Protein AF-A0A9D5NFF7-F1 (afdb_monomer)

Sequence (165 aa):
GVRQESTAEHSWRLALMAMLLKDEEELKDVDMDKVIEMCLIHDLGEAFTGDIPAFEKKDADTKTEVTLYEEWVESFPAAQKEHWMNLLKEMEALETKEAQVYKALDKLEALITHNESPISTWLPLEYDLQMTYGKDNMKCHPYFEKLRQAVDAWTIRKIETEKPE

Radius of gyration: 16.84 Å; Cα contacts (8 Å, |Δi|>4): 132; chains: 1; bounding box: 41×38×42 Å

Solvent-accessible surface area (backbone atoms only — not comparable to full-atom values): 9434 Å² total; per-residue (Å²): 134,87,77,80,84,48,74,67,54,53,25,49,52,40,24,51,51,38,57,71,46,51,81,37,78,94,44,68,92,40,60,40,72,59,22,27,52,48,29,65,49,70,66,60,30,34,79,79,72,49,89,62,58,81,93,73,56,45,76,69,54,55,52,49,28,52,51,55,38,52,58,55,44,68,71,44,61,72,70,61,25,53,52,51,57,53,50,52,52,42,51,72,64,46,77,47,66,38,30,30,48,36,51,27,42,54,42,48,47,54,50,51,55,55,65,72,45,64,68,88,75,62,53,85,66,46,70,54,42,70,75,53,61,52,57,75,41,23,71,73,40,74,67,44,44,53,53,49,51,56,53,49,54,48,50,54,51,48,49,74,74,62,58,79,133

Nearest PDB structures (foldseek):
  3kh1-assembly1_A  TM=8.303E-01  e=1.863E-05  Paramagnetospirillum magnetotacticum MS-1

Mean predicted aligned error: 3.44 Å

Foldseek 3Di:
DDDDDDLQNLLVVLLVVLVVCCPPPQCVVPPSVLLSVCSNCVCVLCVPQPDDDPVRDDPVSVVNSVVVSLVVLVPDPDVSSVVVVVSVVCLVVCPDLSNLVSLLSSQLSVLVVVLVDQCVPDDPVVLVCSVPPCQVSQVSGVVSVVSSVVSVVSSVVNCVPRPDD

Secondary structure (DSSP, 8-state):
-PPPPPHHHHHHHHHHHHHHTTT-GGGTTS-HHHHHHHHHHTTTTHHHH----TTT--HHHHHHHHHHHHHHHHTS-HHHHHHHHHHHHHHHHT-SHHHHHHHHHHHHHHHHHHHHS-GGG--TTHHHHHHHTTTTGGGG-HHHHHHHHHHHHHHHHHHHHH---

pLDDT: mean 94.59, std 6.19, range [48.75, 98.62]

Structure (mmCIF, N/CA/C/O backbone):
data_AF-A0A9D5NFF7-F1
#
_entry.id   AF-A0A9D5NFF7-F1
#
loop_
_atom_site.group_PDB
_atom_site.id
_atom_site.type_symbol
_atom_site.label_atom_id
_atom_site.label_alt_id
_atom_site.label_comp_id
_atom_site.label_asym_id
_atom_site.label_entity_id
_atom_site.label_seq_id
_atom_site.pdbx_PDB_ins_code
_atom_site.Cartn_x
_atom_site.Cartn_y
_atom_site.Cartn_z
_atom_site.occupancy
_atom_site.B_iso_or_equiv
_atom_site.auth_seq_id
_atom_site.auth_comp_id
_atom_site.auth_asym_id
_atom_site.auth_atom_id
_atom_site.pdbx_PDB_model_num
ATOM 1 N N . GLY A 1 1 ? 1.877 11.068 -24.068 1.00 48.75 1 GLY A N 1
ATOM 2 C CA . GLY A 1 1 ? 2.248 11.602 -22.750 1.00 48.75 1 GLY A CA 1
ATOM 3 C C . GLY A 1 1 ? 1.757 10.612 -21.735 1.00 48.75 1 GLY A C 1
ATOM 4 O O . GLY A 1 1 ? 0.596 10.240 -21.823 1.00 48.75 1 GLY A O 1
ATOM 5 N N . VAL A 1 2 ? 2.636 10.114 -20.875 1.00 60.28 2 VAL A N 1
ATOM 6 C CA . VAL A 1 2 ? 2.222 9.224 -19.789 1.00 60.28 2 VAL A CA 1
ATOM 7 C C . VAL A 1 2 ? 1.776 10.137 -18.656 1.00 60.28 2 VAL A C 1
ATOM 9 O O . VAL A 1 2 ? 2.541 10.995 -18.223 1.00 60.28 2 VAL A O 1
ATOM 12 N N . ARG A 1 3 ? 0.500 10.053 -18.287 1.00 79.31 3 ARG A N 1
ATOM 13 C CA . ARG A 1 3 ? -0.039 10.759 -17.125 1.00 79.31 3 ARG A CA 1
ATOM 14 C C . ARG A 1 3 ? 0.418 9.989 -15.890 1.00 79.31 3 ARG A C 1
ATOM 16 O O . ARG A 1 3 ? 0.277 8.771 -15.882 1.00 79.31 3 ARG A O 1
ATOM 23 N N . GLN A 1 4 ? 0.961 10.681 -14.895 1.00 79.69 4 GLN A N 1
ATOM 24 C CA . GLN A 1 4 ? 1.252 10.071 -13.601 1.00 79.69 4 GLN A CA 1
ATOM 25 C C . GLN A 1 4 ? -0.063 9.649 -12.929 1.00 79.69 4 GLN A C 1
ATOM 27 O O . GLN A 1 4 ? -1.085 10.330 -13.082 1.00 79.69 4 GLN A O 1
ATOM 32 N N . GLU A 1 5 ? -0.033 8.509 -12.247 1.00 85.81 5 GLU A N 1
ATOM 33 C CA . GLU A 1 5 ? -1.123 8.063 -11.383 1.00 85.81 5 GLU A CA 1
ATOM 34 C C . GLU A 1 5 ? -1.388 9.107 -10.285 1.00 85.81 5 GLU A C 1
ATOM 36 O O . GLU A 1 5 ? -0.485 9.832 -9.873 1.00 85.81 5 GLU A O 1
ATOM 41 N N . SER A 1 6 ? -2.638 9.222 -9.842 1.00 91.62 6 SER A N 1
ATOM 42 C CA . SER A 1 6 ? -2.980 10.015 -8.652 1.00 91.62 6 SER A CA 1
ATOM 43 C C . SER A 1 6 ? -3.137 9.128 -7.416 1.00 91.62 6 SER A C 1
ATOM 45 O O . SER A 1 6 ? -3.580 7.992 -7.552 1.00 91.62 6 SER A O 1
ATOM 47 N N . THR A 1 7 ? -2.933 9.668 -6.211 1.00 91.69 7 THR A N 1
ATOM 48 C CA . THR A 1 7 ? -3.168 8.962 -4.932 1.00 91.69 7 THR A CA 1
ATOM 49 C C . THR A 1 7 ? -4.536 8.263 -4.864 1.00 91.69 7 THR A C 1
ATOM 51 O O . THR A 1 7 ? -4.677 7.170 -4.317 1.00 91.69 7 THR A O 1
ATOM 54 N N . ALA A 1 8 ? -5.569 8.857 -5.476 1.00 93.81 8 ALA A N 1
ATOM 55 C CA . ALA A 1 8 ? -6.903 8.261 -5.544 1.00 93.81 8 ALA A CA 1
ATOM 56 C C . ALA A 1 8 ? -6.986 7.045 -6.489 1.00 93.81 8 ALA A C 1
ATOM 58 O O . ALA A 1 8 ? -7.722 6.104 -6.201 1.00 93.81 8 ALA A O 1
ATOM 59 N N . GLU A 1 9 ? -6.256 7.055 -7.609 1.00 94.75 9 GLU A N 1
ATOM 60 C CA . GLU A 1 9 ? -6.159 5.906 -8.522 1.00 94.75 9 GLU A CA 1
ATOM 61 C C . GLU A 1 9 ? -5.377 4.760 -7.877 1.00 94.75 9 GLU A C 1
ATOM 63 O O . GLU A 1 9 ? -5.874 3.632 -7.900 1.00 94.75 9 GLU A O 1
ATOM 68 N N . HIS A 1 10 ? -4.263 5.080 -7.206 1.00 95.94 10 HIS A N 1
ATOM 69 C CA . HIS A 1 10 ? -3.483 4.136 -6.403 1.00 95.94 10 HIS A CA 1
ATOM 70 C C . HIS A 1 10 ? -4.374 3.453 -5.354 1.00 95.94 10 HIS A C 1
ATOM 72 O O . HIS A 1 10 ? -4.565 2.235 -5.369 1.00 95.94 10 HIS A O 1
ATOM 78 N N . SER A 1 11 ? -5.032 4.252 -4.503 1.00 97.06 11 SER A N 1
ATOM 79 C CA . SER A 1 11 ? -5.917 3.758 -3.438 1.00 97.06 11 SER A CA 1
ATOM 80 C C . SER A 1 11 ? -7.094 2.936 -3.982 1.00 97.06 11 SER A C 1
ATOM 82 O O . SER A 1 11 ? -7.471 1.915 -3.403 1.00 97.06 11 SER A O 1
ATOM 84 N N . TRP A 1 12 ? -7.677 3.340 -5.118 1.00 97.62 12 TRP A N 1
ATOM 85 C CA . TRP A 1 12 ? -8.752 2.585 -5.766 1.00 97.62 12 TRP A CA 1
ATOM 86 C C . TRP A 1 12 ? -8.268 1.230 -6.288 1.00 97.62 12 TRP A C 1
ATOM 88 O O . TRP A 1 12 ? -8.925 0.213 -6.047 1.00 97.62 12 TRP A O 1
ATOM 98 N N . ARG A 1 13 ? -7.132 1.195 -6.996 1.00 97.69 13 ARG A N 1
ATOM 99 C CA . ARG A 1 13 ? -6.585 -0.049 -7.547 1.00 97.69 13 ARG A CA 1
ATOM 100 C C . ARG A 1 13 ? -6.177 -0.995 -6.428 1.00 97.69 13 ARG A C 1
ATOM 102 O O . ARG A 1 13 ? -6.471 -2.187 -6.500 1.00 97.69 13 ARG A O 1
ATOM 109 N N . LEU A 1 14 ? -5.599 -0.450 -5.367 1.00 96.75 14 LEU A N 1
ATOM 110 C CA . LEU A 1 14 ? -5.255 -1.174 -4.159 1.00 96.75 14 LEU A CA 1
ATOM 111 C C . LEU A 1 14 ? -6.486 -1.832 -3.507 1.00 96.75 14 LEU A C 1
ATOM 113 O O . LEU A 1 14 ? -6.484 -3.035 -3.237 1.00 96.75 14 LEU A O 1
ATOM 117 N N . ALA A 1 15 ? -7.571 -1.075 -3.324 1.00 98.38 15 ALA A N 1
ATOM 118 C CA . ALA A 1 15 ? -8.835 -1.595 -2.800 1.00 98.38 15 ALA A CA 1
ATOM 119 C C . ALA A 1 15 ? -9.458 -2.660 -3.723 1.00 98.38 15 ALA A C 1
ATOM 121 O O . ALA A 1 15 ? -9.999 -3.660 -3.247 1.00 98.38 15 ALA A O 1
ATOM 122 N N . LEU A 1 16 ? -9.349 -2.492 -5.046 1.00 98.44 16 LEU A N 1
ATOM 123 C CA . LEU A 1 16 ? -9.789 -3.493 -6.020 1.00 98.44 16 LEU A CA 1
ATOM 124 C C . LEU A 1 16 ? -8.974 -4.789 -5.905 1.00 98.44 16 LEU A C 1
ATOM 126 O O . LEU A 1 16 ? -9.559 -5.871 -5.938 1.00 98.44 16 LEU A O 1
ATOM 130 N N . MET A 1 17 ? -7.652 -4.699 -5.732 1.00 97.62 17 MET A N 1
ATOM 131 C CA . MET A 1 17 ? -6.801 -5.865 -5.479 1.00 97.62 17 MET A CA 1
ATOM 132 C C . MET A 1 17 ? -7.235 -6.586 -4.199 1.00 97.62 17 MET A C 1
ATOM 134 O O . MET A 1 17 ? -7.467 -7.789 -4.244 1.00 97.62 17 MET A O 1
ATOM 138 N N . ALA A 1 18 ? -7.427 -5.865 -3.090 1.00 98.00 18 ALA A N 1
ATOM 139 C CA . ALA A 1 18 ? -7.914 -6.450 -1.838 1.00 98.00 18 ALA A CA 1
ATOM 140 C C . ALA A 1 18 ? -9.277 -7.148 -2.012 1.00 98.00 18 ALA A C 1
ATOM 142 O O . ALA A 1 18 ? -9.462 -8.272 -1.551 1.00 98.00 18 ALA A O 1
ATOM 143 N N . MET A 1 19 ? -10.207 -6.529 -2.747 1.00 97.88 19 MET A N 1
ATOM 144 C CA . MET A 1 19 ? -11.518 -7.114 -3.040 1.00 97.88 19 MET A CA 1
ATOM 145 C C . MET A 1 19 ? -11.427 -8.400 -3.871 1.00 97.88 19 MET A C 1
ATOM 147 O O . MET A 1 19 ? -12.176 -9.338 -3.612 1.00 97.88 19 MET A O 1
ATOM 151 N N . LEU A 1 20 ? -10.512 -8.475 -4.842 1.00 96.56 20 LEU A N 1
ATOM 152 C CA . LEU A 1 20 ? -10.292 -9.691 -5.635 1.00 96.56 20 LEU A CA 1
ATOM 153 C C . LEU A 1 20 ? -9.723 -10.844 -4.800 1.00 96.56 20 LEU A C 1
ATOM 155 O O . LEU A 1 20 ? -9.990 -12.000 -5.108 1.00 96.56 20 LEU A O 1
ATOM 159 N N . LEU A 1 21 ? -8.974 -10.530 -3.742 1.00 95.56 21 LEU A N 1
ATOM 160 C CA . LEU A 1 21 ? -8.380 -11.516 -2.839 1.00 95.56 21 LEU A CA 1
ATOM 161 C C . LEU A 1 21 ? -9.325 -11.989 -1.726 1.00 95.56 21 LEU A C 1
ATOM 163 O O . LEU A 1 21 ? -8.955 -12.868 -0.953 1.00 95.56 21 LEU A O 1
ATOM 167 N N . LYS A 1 22 ? -10.534 -11.421 -1.628 1.00 94.06 22 LYS A N 1
ATOM 168 C CA . LYS A 1 22 ? -11.475 -11.681 -0.529 1.00 94.06 22 LYS A CA 1
ATOM 169 C C . LYS A 1 22 ? -11.826 -13.161 -0.348 1.00 94.06 22 LYS A C 1
ATOM 171 O O . LYS A 1 22 ? -11.983 -13.609 0.783 1.00 94.06 22 LYS A O 1
ATOM 176 N N . ASP A 1 23 ? -11.931 -13.897 -1.451 1.00 91.81 23 ASP A N 1
ATOM 177 C CA . ASP A 1 23 ? -12.321 -15.311 -1.461 1.00 91.81 23 ASP A CA 1
ATOM 178 C C . ASP A 1 23 ? -11.118 -16.266 -1.604 1.00 91.81 23 ASP A C 1
ATOM 180 O O . ASP A 1 23 ? -11.296 -17.469 -1.813 1.00 91.81 23 ASP A O 1
ATOM 184 N N . GLU A 1 24 ? -9.885 -15.757 -1.501 1.00 94.44 24 GLU A N 1
ATOM 185 C CA . GLU A 1 24 ? -8.687 -16.596 -1.540 1.00 94.44 24 GLU A CA 1
ATOM 186 C C . GLU A 1 24 ? -8.575 -17.429 -0.259 1.00 94.44 24 GLU A C 1
ATOM 188 O O . GLU A 1 24 ? -8.462 -16.909 0.850 1.00 94.44 24 GLU A O 1
ATOM 193 N N . GLU A 1 25 ? -8.545 -18.755 -0.409 1.00 94.00 25 GLU A N 1
ATOM 194 C CA . GLU A 1 25 ? -8.498 -19.700 0.718 1.00 94.00 25 GLU A CA 1
ATOM 195 C C . GLU A 1 25 ? -7.260 -19.490 1.609 1.00 94.00 25 GLU A C 1
ATOM 197 O O . GLU A 1 25 ? -7.309 -19.718 2.819 1.00 94.00 25 GLU A O 1
ATOM 202 N N . GLU A 1 26 ? -6.154 -19.029 1.014 1.00 93.88 26 GLU A N 1
ATOM 203 C CA . GLU A 1 26 ? -4.910 -18.673 1.705 1.00 93.88 26 GLU A CA 1
ATOM 204 C C . GLU A 1 26 ? -5.071 -17.449 2.636 1.00 93.88 26 GLU A C 1
ATOM 206 O O . GLU A 1 26 ? -4.242 -17.279 3.521 1.00 93.88 26 GLU A O 1
ATOM 211 N N . LEU A 1 27 ? -6.124 -16.634 2.484 1.00 95.25 27 LEU A N 1
ATOM 212 C CA . LEU A 1 27 ? -6.378 -15.407 3.259 1.00 95.25 27 LEU A CA 1
ATOM 213 C C . LEU A 1 27 ? -7.702 -15.441 4.044 1.00 95.25 27 LEU A C 1
ATOM 215 O O . LEU A 1 27 ? -8.150 -14.420 4.558 1.00 95.25 27 LEU A O 1
ATOM 219 N N . LYS A 1 28 ? -8.330 -16.613 4.186 1.00 94.44 28 LYS A N 1
ATOM 220 C CA . LYS A 1 28 ? -9.648 -16.773 4.835 1.00 94.44 28 LYS A CA 1
ATOM 221 C C . LYS A 1 28 ? -9.731 -16.324 6.299 1.00 94.44 28 LYS A C 1
ATOM 223 O O . LYS A 1 28 ? -10.822 -16.255 6.859 1.00 94.44 28 LYS A O 1
ATOM 228 N N . ASP A 1 29 ? -8.589 -16.147 6.955 1.00 94.81 29 ASP A N 1
ATOM 229 C CA . ASP A 1 29 ? -8.469 -15.721 8.348 1.00 94.81 29 ASP A CA 1
ATOM 230 C C . ASP A 1 29 ? -8.050 -14.249 8.489 1.00 94.81 29 ASP A C 1
ATOM 232 O O . ASP A 1 29 ? -7.695 -13.823 9.591 1.00 94.81 29 ASP A O 1
ATOM 236 N N . VAL A 1 30 ? -8.105 -13.499 7.385 1.00 97.69 30 VAL A N 1
ATOM 237 C CA . VAL A 1 30 ? -7.922 -12.050 7.303 1.00 97.69 30 VAL A CA 1
ATOM 238 C C . VAL A 1 30 ? -9.280 -11.403 7.036 1.00 97.69 30 VAL A C 1
ATOM 240 O O . VAL A 1 30 ? -10.001 -11.810 6.123 1.00 97.69 30 VAL A O 1
ATOM 243 N N . ASP A 1 31 ? -9.635 -10.372 7.803 1.00 98.06 31 ASP A N 1
ATOM 244 C CA . ASP A 1 31 ? -10.803 -9.543 7.501 1.00 98.06 31 ASP A CA 1
ATOM 245 C C . ASP A 1 31 ? -10.517 -8.642 6.291 1.00 98.06 31 ASP A C 1
ATOM 247 O O . ASP A 1 31 ? -10.008 -7.524 6.401 1.00 98.06 31 ASP A O 1
ATOM 251 N N . MET A 1 32 ? -10.844 -9.147 5.103 1.00 98.00 32 MET A N 1
ATOM 252 C CA . MET A 1 32 ? -10.587 -8.440 3.851 1.00 98.00 32 MET A CA 1
ATOM 253 C C . MET A 1 32 ? -11.484 -7.213 3.646 1.00 98.00 32 MET A C 1
ATOM 255 O O . MET A 1 32 ? -11.092 -6.316 2.903 1.00 98.00 32 MET A O 1
ATOM 259 N N . ASP A 1 33 ? -12.636 -7.113 4.319 1.00 98.19 33 ASP A N 1
ATOM 260 C CA . ASP A 1 33 ? -13.437 -5.881 4.285 1.00 98.19 33 ASP A CA 1
ATOM 261 C C . ASP A 1 33 ? -12.706 -4.757 5.027 1.00 98.19 33 ASP A C 1
ATOM 263 O O . ASP A 1 33 ? -12.600 -3.638 4.521 1.00 98.19 33 ASP A O 1
ATOM 267 N N . LYS A 1 34 ? -12.082 -5.080 6.163 1.00 98.62 34 LYS A N 1
ATOM 268 C CA . LYS A 1 34 ? -11.208 -4.146 6.876 1.00 98.62 34 LYS A CA 1
ATOM 269 C C . LYS A 1 34 ? -9.948 -3.792 6.085 1.00 98.62 34 LYS A C 1
ATOM 271 O O . LYS A 1 34 ? -9.544 -2.632 6.087 1.00 98.62 34 LYS A O 1
ATOM 276 N N . VAL A 1 35 ? -9.338 -4.748 5.375 1.00 98.56 35 VAL A N 1
ATOM 277 C CA . VAL A 1 35 ? -8.210 -4.457 4.466 1.00 98.56 35 VAL A CA 1
ATOM 278 C C . VAL A 1 35 ? -8.634 -3.451 3.395 1.00 98.56 35 VAL A C 1
ATOM 280 O O . VAL A 1 35 ? -7.916 -2.484 3.166 1.00 98.56 35 VAL A O 1
ATOM 283 N N . ILE A 1 36 ? -9.808 -3.627 2.777 1.00 98.62 36 ILE A N 1
ATOM 284 C CA . ILE A 1 36 ? -10.344 -2.672 1.794 1.00 98.62 36 ILE A CA 1
ATOM 285 C C . ILE A 1 36 ? -10.517 -1.281 2.421 1.00 98.62 36 ILE A C 1
ATOM 287 O O . ILE A 1 36 ? -10.145 -0.290 1.793 1.00 98.62 36 ILE A O 1
ATOM 291 N N . GLU A 1 37 ? -11.031 -1.187 3.654 1.00 98.31 37 GLU A N 1
ATOM 292 C CA . GLU A 1 37 ? -11.104 0.090 4.377 1.00 98.31 37 GLU A CA 1
ATOM 293 C C . GLU A 1 37 ? -9.719 0.726 4.551 1.00 98.31 37 GLU A C 1
ATOM 295 O O . GLU A 1 37 ? -9.552 1.896 4.210 1.00 98.31 37 GLU A O 1
ATOM 300 N N . MET A 1 38 ? -8.718 -0.040 5.004 1.00 98.62 38 MET A N 1
ATOM 301 C CA . MET A 1 38 ? -7.336 0.441 5.141 1.00 98.62 38 MET A CA 1
ATOM 302 C C . MET A 1 38 ? -6.791 0.960 3.804 1.00 98.62 38 MET A C 1
ATOM 304 O O . MET A 1 38 ? -6.250 2.062 3.751 1.00 98.62 38 MET A O 1
ATOM 308 N N . CYS A 1 39 ? -6.987 0.216 2.711 1.00 98.44 39 CYS A N 1
ATOM 309 C CA . CYS A 1 39 ? -6.553 0.608 1.369 1.00 98.44 39 CYS A CA 1
ATOM 310 C C . CYS A 1 39 ? -7.159 1.944 0.917 1.00 98.44 39 CYS A C 1
ATOM 312 O O . CYS A 1 39 ? -6.470 2.757 0.307 1.00 98.44 39 CYS A O 1
ATOM 314 N N . LEU A 1 40 ? -8.432 2.196 1.227 1.00 98.06 40 LEU A N 1
ATOM 315 C CA . LEU A 1 40 ? -9.120 3.423 0.820 1.00 98.06 40 LEU A CA 1
ATOM 316 C C . LEU A 1 40 ? -8.651 4.667 1.580 1.00 98.06 40 LEU A C 1
ATOM 318 O O . LEU A 1 40 ? -8.819 5.775 1.069 1.00 98.06 40 LEU A O 1
ATOM 322 N N . ILE A 1 41 ? -8.115 4.498 2.791 1.00 96.62 41 ILE A N 1
ATOM 323 C CA . ILE A 1 41 ? -7.785 5.625 3.666 1.00 96.62 41 ILE A CA 1
ATOM 324 C C . ILE A 1 41 ? -6.283 5.869 3.840 1.00 96.62 41 ILE A C 1
ATOM 326 O O . ILE A 1 41 ? -5.912 6.944 4.302 1.00 96.62 41 ILE A O 1
ATOM 330 N N . HIS A 1 42 ? -5.426 4.901 3.488 1.00 96.69 42 HIS A N 1
ATOM 331 C CA . HIS A 1 42 ? -4.014 4.912 3.888 1.00 96.69 42 HIS A CA 1
ATOM 332 C C . HIS A 1 42 ? -3.235 6.165 3.475 1.00 96.69 42 HIS A C 1
ATOM 334 O O . HIS A 1 42 ? -2.484 6.682 4.297 1.00 96.69 42 HIS A O 1
ATOM 340 N N . ASP A 1 43 ? -3.485 6.688 2.274 1.00 95.31 43 ASP A N 1
ATOM 341 C CA . ASP A 1 43 ? -2.797 7.870 1.745 1.00 95.31 43 ASP A CA 1
ATOM 342 C C . ASP A 1 43 ? -3.670 9.138 1.768 1.00 95.31 43 ASP A C 1
ATOM 344 O O . ASP A 1 43 ? -3.351 10.146 1.139 1.00 95.31 43 ASP A O 1
ATOM 348 N N . LEU A 1 44 ? -4.779 9.162 2.524 1.00 94.62 44 LEU A N 1
ATOM 349 C CA . LEU A 1 44 ? -5.588 10.387 2.643 1.00 94.62 44 LEU A CA 1
ATOM 350 C C . LEU A 1 44 ? -4.818 11.552 3.283 1.00 94.62 44 LEU A C 1
ATOM 352 O O . LEU A 1 44 ? -5.174 12.709 3.051 1.00 94.62 44 LEU A O 1
ATOM 356 N N . GLY A 1 45 ? -3.749 11.272 4.034 1.00 92.69 45 GLY 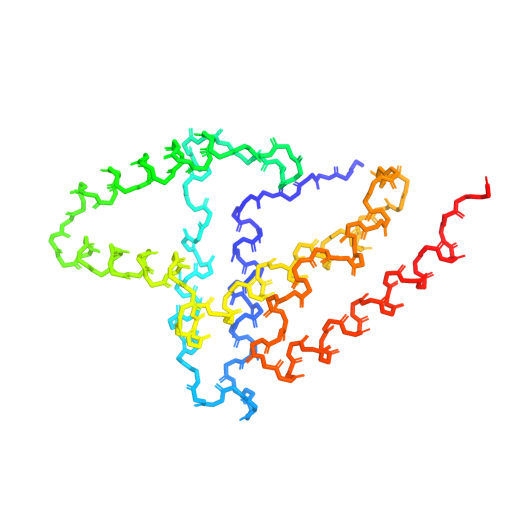A N 1
ATOM 357 C CA . GLY A 1 45 ? -2.831 12.292 4.543 1.00 92.69 45 GLY A CA 1
ATOM 358 C C . GLY A 1 45 ? -2.168 13.120 3.432 1.00 92.69 45 GLY A C 1
ATOM 359 O O . GLY A 1 45 ? -1.959 14.323 3.601 1.00 92.69 45 GLY A O 1
ATOM 360 N N . GLU A 1 46 ? -1.933 12.527 2.258 1.00 93.12 46 GLU A N 1
ATOM 361 C CA . GLU A 1 46 ? -1.317 13.202 1.108 1.00 93.12 46 GLU A CA 1
ATOM 362 C C . GLU A 1 46 ? -2.205 14.308 0.524 1.00 93.12 46 GLU A C 1
ATOM 364 O O . GLU A 1 46 ? -1.721 15.201 -0.173 1.00 93.12 46 GLU A O 1
ATOM 369 N N . ALA A 1 47 ? -3.500 14.332 0.858 1.00 91.75 47 ALA A N 1
ATOM 370 C CA . ALA A 1 47 ? -4.368 15.458 0.524 1.00 91.75 47 ALA A CA 1
ATOM 371 C C . ALA A 1 47 ? -3.911 16.776 1.187 1.00 91.75 47 ALA A C 1
ATOM 373 O O . ALA A 1 47 ? -4.264 17.855 0.703 1.00 91.75 47 ALA A O 1
ATOM 374 N N . PHE A 1 48 ? -3.133 16.703 2.276 1.00 92.00 48 PHE A N 1
ATOM 375 C CA . PHE A 1 48 ? -2.620 17.865 3.005 1.00 92.00 48 PHE A CA 1
ATOM 376 C C . PHE A 1 48 ? -1.185 18.236 2.618 1.00 92.00 48 PHE A C 1
ATOM 378 O O . PHE A 1 48 ? -0.860 19.422 2.539 1.00 92.00 48 PHE A O 1
ATOM 385 N N . THR A 1 49 ? -0.326 17.241 2.396 1.00 90.38 49 THR A N 1
ATOM 386 C CA . THR A 1 49 ? 1.119 17.414 2.160 1.00 90.38 49 THR A CA 1
ATOM 387 C C . THR A 1 49 ? 1.520 17.302 0.688 1.00 90.38 49 THR A C 1
ATOM 389 O O . THR A 1 49 ? 2.579 17.807 0.312 1.00 90.38 49 THR A O 1
ATOM 392 N N . GLY A 1 50 ? 0.658 16.717 -0.149 1.00 88.00 50 GLY A N 1
ATOM 393 C CA . GLY A 1 50 ? 0.999 16.229 -1.483 1.00 88.00 50 GLY A CA 1
ATOM 394 C C . GLY A 1 50 ? 1.683 14.858 -1.438 1.00 88.00 50 GLY A C 1
ATOM 395 O O . GLY A 1 50 ? 2.247 14.474 -0.416 1.00 88.00 50 GLY A O 1
ATOM 396 N N . ASP A 1 51 ? 1.651 14.143 -2.562 1.00 88.06 51 ASP A N 1
ATOM 397 C CA . ASP A 1 51 ? 2.387 12.887 -2.754 1.00 88.06 51 ASP A CA 1
ATOM 398 C C . ASP A 1 51 ? 3.895 13.180 -2.850 1.00 88.06 51 ASP A C 1
ATOM 400 O O . ASP A 1 51 ? 4.359 13.887 -3.756 1.00 88.06 51 ASP A O 1
ATOM 404 N N . ILE A 1 52 ? 4.652 12.678 -1.870 1.00 86.56 52 ILE A N 1
ATOM 405 C CA . ILE A 1 52 ? 6.110 12.797 -1.804 1.00 86.56 52 ILE A CA 1
ATOM 406 C C . ILE A 1 52 ? 6.704 11.419 -2.115 1.00 86.56 52 ILE A C 1
ATOM 408 O O . ILE A 1 52 ? 6.489 10.490 -1.329 1.00 86.56 52 ILE A O 1
ATOM 412 N N . PRO A 1 53 ? 7.531 11.280 -3.173 1.00 84.94 53 PRO A N 1
ATOM 413 C CA . PRO A 1 53 ? 8.105 9.995 -3.552 1.00 84.94 53 PRO A CA 1
ATOM 414 C C . PRO A 1 53 ? 8.808 9.300 -2.384 1.00 84.94 53 PRO A C 1
ATOM 416 O O . PRO A 1 53 ? 9.574 9.920 -1.642 1.00 84.94 53 PRO A O 1
ATOM 419 N N . ALA A 1 54 ? 8.614 7.986 -2.254 1.00 82.44 54 ALA A N 1
ATOM 420 C CA . ALA A 1 54 ? 9.101 7.216 -1.106 1.00 82.44 54 ALA A CA 1
ATOM 421 C C . ALA A 1 54 ? 10.618 7.340 -0.850 1.00 82.44 54 ALA A C 1
ATOM 423 O O . ALA A 1 54 ? 11.055 7.255 0.294 1.00 82.44 54 ALA A O 1
ATOM 424 N N . PHE A 1 55 ? 11.429 7.552 -1.895 1.00 83.50 55 PHE A N 1
ATOM 425 C CA . PHE A 1 55 ? 12.881 7.743 -1.775 1.00 83.50 55 PHE A CA 1
ATOM 426 C C . PHE A 1 55 ? 13.300 9.191 -1.447 1.00 83.50 55 PHE A C 1
ATOM 428 O O . PHE A 1 55 ? 14.466 9.426 -1.130 1.00 83.50 55 PHE A O 1
ATOM 435 N N . GLU A 1 56 ? 12.378 10.156 -1.515 1.00 86.44 56 GLU A N 1
ATOM 436 C CA . GLU A 1 56 ? 12.587 11.561 -1.132 1.00 86.44 56 GLU A CA 1
ATOM 437 C C . GLU A 1 56 ? 11.956 11.909 0.227 1.00 86.44 56 GLU A C 1
ATOM 439 O O . GLU A 1 56 ? 12.425 12.841 0.890 1.00 86.44 56 GLU A O 1
ATOM 444 N N . LYS A 1 57 ? 10.923 11.161 0.647 1.00 88.00 57 LYS A N 1
ATOM 445 C CA . LYS A 1 57 ? 10.144 11.382 1.876 1.00 88.00 57 LYS A CA 1
ATOM 446 C C . LYS A 1 57 ? 11.025 11.255 3.124 1.00 88.00 57 LYS A C 1
ATOM 448 O O . LYS A 1 57 ? 11.671 10.231 3.348 1.00 88.00 57 LYS A O 1
ATOM 453 N N . LYS A 1 58 ? 11.059 12.305 3.953 1.00 90.75 58 LYS A N 1
ATOM 454 C CA . LYS A 1 58 ? 11.820 12.343 5.215 1.00 90.75 58 LYS A CA 1
ATOM 455 C C . LYS A 1 58 ? 10.905 12.096 6.407 1.00 90.75 58 LYS A C 1
ATOM 457 O O . LYS A 1 58 ? 9.713 12.379 6.361 1.00 90.75 58 LYS A O 1
ATOM 462 N N . ASP A 1 59 ? 11.494 11.724 7.542 1.00 87.25 59 ASP A N 1
ATOM 463 C CA . ASP A 1 59 ? 10.764 11.543 8.807 1.00 87.25 59 ASP A CA 1
ATOM 464 C C . ASP A 1 59 ? 9.926 12.765 9.212 1.00 87.25 59 ASP A C 1
ATOM 466 O O . ASP A 1 59 ? 8.866 12.626 9.817 1.00 87.25 59 ASP A O 1
ATOM 470 N N . ALA A 1 60 ? 10.410 13.976 8.918 1.00 89.56 60 ALA A N 1
ATOM 471 C CA . ALA A 1 60 ? 9.682 15.209 9.212 1.00 89.56 60 ALA A CA 1
ATOM 472 C C . ALA A 1 60 ? 8.424 15.365 8.342 1.00 89.56 60 ALA A C 1
ATOM 474 O O . ALA A 1 60 ? 7.408 15.858 8.835 1.00 89.56 60 ALA A O 1
ATOM 475 N N . ASP A 1 61 ? 8.483 14.914 7.088 1.00 90.00 61 ASP A N 1
ATOM 476 C CA . ASP A 1 61 ? 7.356 14.953 6.158 1.00 90.00 61 ASP A CA 1
ATOM 477 C C . ASP A 1 61 ? 6.284 13.960 6.620 1.00 90.00 61 ASP A C 1
ATOM 479 O O . ASP A 1 61 ? 5.138 14.350 6.831 1.00 90.00 61 ASP A O 1
ATOM 483 N N . THR A 1 62 ? 6.686 12.721 6.936 1.00 88.81 62 THR A N 1
ATOM 484 C CA . THR A 1 62 ? 5.793 11.690 7.493 1.00 88.81 62 THR A CA 1
ATOM 485 C C . THR A 1 62 ? 5.123 12.149 8.788 1.00 88.81 62 THR A C 1
ATOM 487 O O . THR A 1 62 ? 3.918 11.998 8.948 1.00 88.81 62 THR A O 1
ATOM 490 N N . LYS A 1 63 ? 5.872 12.761 9.715 1.00 90.81 63 LYS A N 1
ATOM 491 C CA . LYS A 1 63 ? 5.293 13.289 10.964 1.00 90.81 63 LYS A CA 1
ATOM 492 C C . LYS A 1 63 ? 4.272 14.391 10.714 1.00 90.81 63 LYS A C 1
ATOM 494 O O . LYS A 1 63 ? 3.260 14.447 11.408 1.00 90.81 63 LYS A O 1
ATOM 499 N N . THR A 1 64 ? 4.551 15.272 9.757 1.00 93.38 64 THR A N 1
ATOM 500 C CA . THR A 1 64 ? 3.644 16.368 9.402 1.00 93.38 64 THR A CA 1
ATOM 501 C C . THR A 1 64 ? 2.352 15.819 8.808 1.00 93.38 64 THR A C 1
ATOM 503 O O . THR A 1 64 ? 1.273 16.211 9.237 1.00 93.38 64 THR A O 1
ATOM 506 N N . GLU A 1 65 ? 2.462 14.869 7.882 1.00 93.50 65 GLU A N 1
ATOM 507 C CA . GLU A 1 65 ? 1.326 14.193 7.255 1.00 93.50 65 GLU A CA 1
ATOM 508 C C . GLU A 1 65 ? 0.442 13.476 8.278 1.00 93.50 65 GLU A C 1
ATOM 510 O O . GLU A 1 65 ? -0.75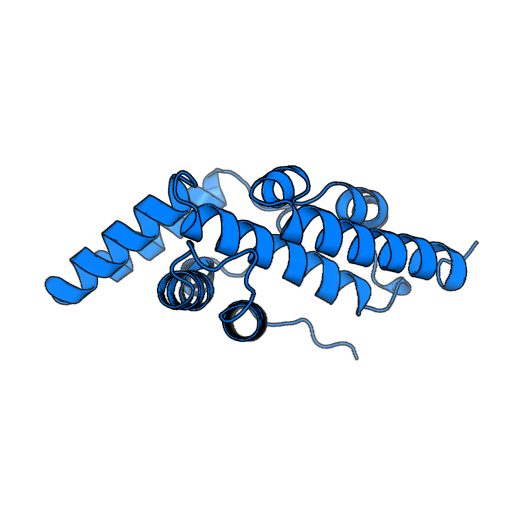9 13.737 8.329 1.00 93.50 65 GLU A O 1
ATOM 515 N N . VAL A 1 66 ? 1.041 12.653 9.149 1.00 92.50 66 VAL A N 1
ATOM 516 C CA . VAL A 1 66 ? 0.319 11.950 10.222 1.00 92.50 66 VAL A CA 1
ATOM 517 C C . VAL A 1 66 ? -0.393 12.945 11.135 1.00 92.50 66 VAL A C 1
ATOM 519 O O . VAL A 1 66 ? -1.579 12.786 11.396 1.00 92.50 66 VAL A O 1
ATOM 522 N N . THR A 1 67 ? 0.290 14.015 11.556 1.00 94.88 67 THR A N 1
ATOM 523 C CA . THR A 1 67 ? -0.306 15.030 12.442 1.00 94.88 67 THR A CA 1
ATOM 524 C C . THR A 1 67 ? -1.526 15.686 11.797 1.00 94.88 67 THR A C 1
ATOM 526 O O . THR A 1 67 ? -2.581 15.762 12.418 1.00 94.88 67 THR A O 1
ATOM 529 N N . LEU A 1 68 ? -1.410 16.137 10.543 1.00 96.44 68 LEU A N 1
ATOM 530 C CA . LEU A 1 68 ? -2.512 16.804 9.840 1.00 96.44 68 LEU A CA 1
ATOM 531 C C . LEU A 1 68 ? -3.682 15.852 9.580 1.00 96.44 68 LEU A C 1
ATOM 533 O O . LEU A 1 68 ? -4.843 16.255 9.685 1.00 96.44 68 LEU A O 1
ATOM 537 N N . TYR A 1 69 ? -3.387 14.588 9.270 1.00 96.88 69 TYR A N 1
ATOM 538 C CA . TYR A 1 69 ? -4.418 13.584 9.068 1.00 96.88 69 TYR A CA 1
ATOM 539 C C . TYR A 1 69 ? -5.160 13.282 10.382 1.00 96.88 69 TYR A C 1
ATOM 541 O O . TYR A 1 69 ? -6.391 13.353 10.427 1.00 96.88 69 TYR A O 1
ATOM 549 N N . GLU A 1 70 ? -4.445 13.041 11.479 1.00 95.75 70 GLU A N 1
ATOM 550 C CA . GLU A 1 70 ? -5.059 12.821 12.792 1.00 95.75 70 GLU A CA 1
ATOM 551 C C . GLU A 1 70 ? -5.867 14.040 13.266 1.00 95.75 70 GLU A C 1
ATOM 553 O O . GLU A 1 70 ? -6.995 13.881 13.734 1.00 95.75 70 GLU A O 1
ATOM 558 N N . GLU A 1 71 ? -5.359 15.264 13.080 1.00 96.69 71 GLU A N 1
ATOM 559 C CA . GLU A 1 71 ? -6.092 16.501 13.390 1.00 96.69 71 GLU A CA 1
ATOM 560 C C . GLU A 1 71 ? -7.402 16.616 12.595 1.00 96.69 71 GLU A C 1
ATOM 562 O O . GLU A 1 71 ? -8.427 17.057 13.128 1.00 96.69 71 GLU A O 1
ATOM 567 N N . TRP A 1 72 ? -7.402 16.195 11.327 1.00 97.56 72 TRP A N 1
ATOM 568 C CA . TRP A 1 7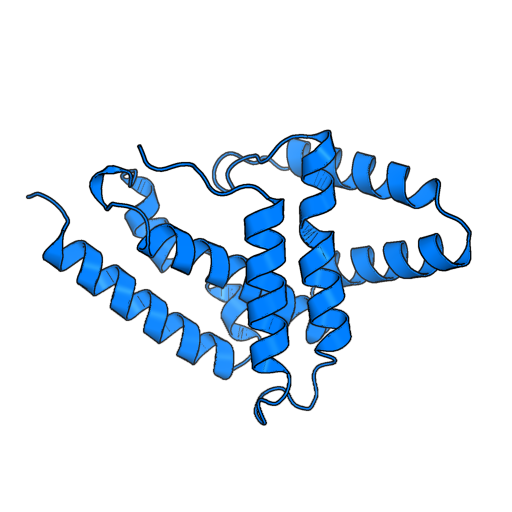2 ? -8.619 16.156 10.524 1.00 97.56 72 TRP A CA 1
ATOM 569 C C . TRP A 1 72 ? -9.612 15.112 11.046 1.00 97.56 72 TRP A C 1
ATOM 571 O O . TRP A 1 72 ? -10.797 15.424 11.201 1.00 97.56 72 TRP A O 1
ATOM 581 N N . VAL A 1 73 ? -9.145 13.909 11.390 1.00 97.62 73 VAL A N 1
ATOM 582 C CA . VAL A 1 73 ? -9.986 12.844 11.965 1.00 97.62 73 VAL A CA 1
ATOM 583 C C . VAL A 1 73 ? -10.550 13.243 13.334 1.00 97.62 73 VAL A C 1
ATOM 585 O O . VAL A 1 73 ? -11.697 12.916 13.647 1.00 97.62 73 VAL A O 1
ATOM 588 N N . GLU A 1 74 ? -9.820 14.030 14.129 1.00 97.25 74 GLU A N 1
ATOM 589 C CA . GLU A 1 74 ? -10.307 14.568 15.407 1.00 97.25 74 GLU A CA 1
ATOM 590 C C . GLU A 1 74 ? -11.568 15.440 15.266 1.00 97.25 74 GLU A C 1
ATOM 592 O O . GLU A 1 74 ? -12.356 15.552 16.212 1.00 97.25 74 GLU A O 1
ATOM 597 N N . SER A 1 75 ? -11.808 16.008 14.079 1.00 97.50 75 SER A N 1
ATOM 598 C CA . SER A 1 75 ? -13.008 16.801 13.782 1.00 97.50 75 SER A CA 1
ATOM 599 C C . SER A 1 75 ? -14.268 15.965 13.498 1.00 97.50 75 SER A C 1
ATOM 601 O O . SER A 1 75 ? -15.366 16.523 13.394 1.00 97.50 75 SER A O 1
ATOM 603 N N . PHE A 1 76 ? -14.145 14.638 13.370 1.00 98.06 76 PHE A N 1
ATOM 604 C CA . PHE A 1 76 ? -15.260 13.761 13.002 1.00 98.06 76 PHE A CA 1
ATOM 605 C C . PHE A 1 76 ? -16.247 13.553 14.165 1.00 98.06 76 PHE A C 1
ATOM 607 O O . PHE A 1 76 ? -15.895 13.709 15.339 1.00 98.06 76 PHE A O 1
ATOM 614 N N . PRO A 1 77 ? -17.502 13.144 13.881 1.00 98.44 77 PRO A N 1
ATOM 615 C CA . PRO A 1 77 ? -18.415 12.710 14.930 1.00 98.44 77 PRO A CA 1
ATOM 616 C C . PRO A 1 77 ? -17.843 11.510 15.702 1.00 98.44 77 PRO A C 1
ATOM 618 O O . PRO A 1 77 ? -17.094 10.703 15.155 1.00 98.44 77 PRO A O 1
ATOM 621 N N . ALA A 1 78 ? -18.216 11.387 16.980 1.00 97.88 78 ALA A N 1
ATOM 622 C CA . ALA A 1 78 ? -17.516 10.535 17.946 1.00 97.88 78 ALA A CA 1
ATOM 623 C C . ALA A 1 78 ? -17.296 9.081 17.487 1.00 97.88 78 ALA A C 1
ATOM 625 O O . ALA A 1 78 ? -16.187 8.576 17.617 1.00 97.88 78 ALA A O 1
ATOM 626 N N . ALA A 1 79 ? -18.319 8.435 16.918 1.00 97.62 79 ALA A N 1
ATOM 627 C CA . ALA A 1 79 ? -18.220 7.043 16.478 1.00 97.62 79 ALA A CA 1
ATOM 628 C C . ALA A 1 79 ? -17.272 6.871 15.277 1.00 97.62 79 ALA A C 1
ATOM 630 O O . ALA A 1 79 ? -16.460 5.952 15.256 1.00 97.62 79 ALA A O 1
ATOM 631 N N . GLN A 1 80 ? -17.347 7.768 14.288 1.00 97.38 80 GLN A N 1
ATOM 632 C CA . GLN A 1 80 ? -16.464 7.748 13.119 1.00 97.38 80 GLN A CA 1
ATOM 633 C C . GLN A 1 80 ? -15.023 8.056 13.514 1.00 97.38 80 GLN A C 1
ATOM 635 O O . GLN A 1 80 ? -14.113 7.379 13.045 1.00 97.38 80 GLN A O 1
ATOM 640 N N . LYS A 1 81 ? -14.829 9.036 14.403 1.00 98.12 81 LYS A N 1
ATOM 641 C CA . LYS A 1 81 ? -13.515 9.358 14.952 1.00 98.12 81 LYS A CA 1
ATOM 642 C C . LYS A 1 81 ? -12.888 8.148 15.637 1.00 98.12 81 LYS A C 1
ATOM 644 O O . LYS A 1 81 ? -11.745 7.819 15.354 1.00 98.12 81 LYS A O 1
ATOM 649 N N . GLU A 1 82 ? -13.623 7.501 16.540 1.00 98.12 82 GLU A N 1
ATOM 650 C CA . GLU A 1 82 ? -13.121 6.334 17.270 1.00 98.12 82 GLU A CA 1
ATOM 651 C C . GLU A 1 82 ? -12.723 5.207 16.311 1.00 98.12 82 GLU A C 1
ATOM 653 O O . GLU A 1 82 ? -11.623 4.671 16.431 1.00 98.12 82 GLU A O 1
ATOM 658 N N . HIS A 1 83 ? -13.570 4.904 15.321 1.00 97.50 83 HIS A N 1
ATOM 659 C CA . HIS A 1 83 ? -13.268 3.908 14.289 1.00 97.50 83 HIS A CA 1
ATOM 660 C C . HIS A 1 83 ? -11.983 4.242 13.523 1.00 97.50 83 HIS A C 1
ATOM 662 O O . HIS A 1 83 ? -11.062 3.431 13.487 1.00 97.50 83 HIS A O 1
ATOM 668 N N . TRP A 1 84 ? -11.891 5.451 12.961 1.00 98.00 84 TRP A N 1
ATOM 669 C CA . TRP A 1 84 ? -10.757 5.857 12.127 1.00 98.00 84 TRP A CA 1
ATOM 670 C C . TRP A 1 84 ? -9.458 5.957 12.925 1.00 98.00 84 TRP A C 1
ATOM 672 O O . TRP A 1 84 ? -8.439 5.454 12.472 1.00 98.00 84 TRP A O 1
ATOM 682 N N . MET A 1 85 ? -9.480 6.523 14.135 1.00 97.75 85 MET A N 1
ATOM 683 C CA . MET A 1 85 ? -8.279 6.597 14.977 1.00 97.75 85 MET A CA 1
ATOM 684 C C . MET A 1 85 ? -7.782 5.210 15.393 1.00 97.75 85 MET A C 1
ATOM 686 O O . MET A 1 85 ? -6.575 4.998 15.485 1.00 97.75 85 MET A O 1
ATOM 690 N N . ASN A 1 86 ? -8.682 4.257 15.649 1.00 98.06 86 ASN A N 1
ATOM 691 C CA . ASN A 1 86 ? -8.281 2.879 15.933 1.00 98.06 86 ASN A CA 1
ATOM 692 C C . ASN A 1 86 ? -7.693 2.202 14.689 1.00 98.06 86 ASN A C 1
ATOM 694 O O . ASN A 1 86 ? -6.674 1.523 14.800 1.00 98.06 86 ASN A O 1
ATOM 698 N N . LEU A 1 87 ? -8.294 2.429 13.518 1.00 98.19 87 LEU A N 1
ATOM 699 C CA . LEU A 1 87 ? -7.813 1.880 12.254 1.00 98.19 87 LEU A CA 1
ATOM 700 C C . LEU A 1 87 ? -6.426 2.432 11.886 1.00 98.19 87 LEU A C 1
ATOM 702 O O . LEU A 1 87 ? -5.532 1.651 11.577 1.00 98.19 87 LEU A O 1
ATOM 706 N N . LEU A 1 88 ? -6.210 3.746 12.014 1.00 97.56 88 LEU A N 1
ATOM 707 C CA . LEU A 1 88 ? -4.915 4.389 11.762 1.00 97.56 88 LEU A CA 1
ATOM 708 C C . LEU A 1 88 ? -3.816 3.864 12.696 1.00 97.56 88 LEU A C 1
ATOM 710 O O . LEU A 1 88 ? -2.729 3.528 12.231 1.00 97.56 88 LEU A O 1
ATOM 714 N N . LYS A 1 89 ? -4.106 3.707 13.994 1.00 97.69 89 LYS A N 1
ATOM 715 C CA . LYS A 1 89 ? -3.151 3.129 14.960 1.00 97.69 89 LYS A CA 1
ATOM 716 C C . LYS A 1 89 ? -2.773 1.694 14.622 1.00 97.69 89 LYS A C 1
ATOM 718 O O . LYS A 1 89 ? -1.623 1.299 14.778 1.00 97.69 89 LYS A O 1
ATOM 723 N N . GLU A 1 90 ? -3.739 0.900 14.178 1.00 98.50 90 GLU A N 1
ATOM 724 C CA . GLU A 1 90 ? -3.489 -0.476 13.761 1.00 98.50 90 GLU A CA 1
ATOM 725 C C . GLU A 1 90 ? -2.617 -0.542 12.501 1.00 98.50 90 GLU A C 1
ATOM 727 O O . GLU A 1 90 ? -1.684 -1.346 12.436 1.00 98.50 90 GLU A O 1
ATOM 732 N N . MET A 1 91 ? -2.890 0.333 11.531 1.00 97.88 91 MET A N 1
ATOM 733 C CA . MET A 1 91 ? -2.091 0.478 10.316 1.00 97.88 91 MET A CA 1
ATOM 734 C C . MET A 1 91 ? -0.656 0.909 10.628 1.00 97.88 91 MET A C 1
ATOM 736 O O . MET A 1 91 ? 0.277 0.361 10.051 1.00 97.88 91 MET A O 1
ATOM 740 N N . GLU A 1 92 ? -0.463 1.842 11.563 1.00 96.12 92 GLU A N 1
ATOM 741 C CA . GLU A 1 92 ? 0.867 2.273 12.007 1.00 96.12 92 GLU A CA 1
ATOM 742 C C . GLU A 1 92 ? 1.630 1.141 12.714 1.00 96.12 92 GLU A C 1
ATOM 744 O O . GLU A 1 92 ? 2.813 0.927 12.445 1.00 96.12 92 GLU A O 1
ATOM 749 N N . ALA A 1 93 ? 0.957 0.390 13.592 1.00 97.75 93 ALA A N 1
ATOM 750 C CA . ALA A 1 93 ? 1.581 -0.681 14.364 1.00 97.75 93 ALA A CA 1
ATOM 751 C C . ALA A 1 93 ? 2.028 -1.872 13.495 1.00 97.75 93 ALA A C 1
ATOM 753 O O . A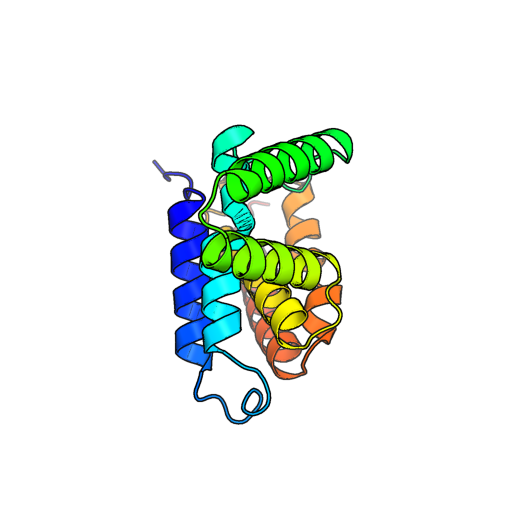LA A 1 93 ? 3.014 -2.532 13.824 1.00 97.75 93 ALA A O 1
ATOM 754 N N . LEU A 1 94 ? 1.322 -2.157 12.389 1.00 97.62 94 LEU A N 1
ATOM 755 C CA . LEU A 1 94 ? 1.588 -3.299 11.493 1.00 97.62 94 LEU A CA 1
ATOM 756 C C . LEU A 1 94 ? 1.646 -4.665 12.213 1.00 97.62 94 LEU A C 1
ATOM 758 O O . LEU A 1 94 ? 2.343 -5.592 11.785 1.00 97.62 94 LEU A O 1
ATOM 762 N N . GLU A 1 95 ? 0.897 -4.810 13.306 1.00 97.88 95 GLU A N 1
ATOM 763 C CA . GLU A 1 95 ? 0.883 -6.027 14.132 1.00 97.88 95 GLU A CA 1
ATOM 764 C C . GLU A 1 95 ? -0.210 -7.024 13.719 1.00 97.88 95 GLU A C 1
ATOM 766 O O . GLU A 1 95 ? -0.047 -8.231 13.910 1.00 97.88 95 GLU A O 1
ATOM 771 N N . THR A 1 96 ? -1.323 -6.544 13.154 1.00 98.38 96 THR A N 1
ATOM 772 C CA . THR A 1 96 ? -2.443 -7.395 12.721 1.00 98.38 96 THR A CA 1
ATOM 773 C C . THR A 1 96 ? -2.225 -7.932 11.310 1.00 98.38 96 THR A C 1
ATOM 775 O O . THR A 1 96 ? -1.448 -7.382 10.525 1.00 98.38 96 THR A O 1
ATOM 778 N N . LYS A 1 97 ? -2.925 -9.018 10.962 1.00 98.00 97 LYS A N 1
ATOM 779 C CA . LYS A 1 97 ? -2.840 -9.591 9.613 1.00 98.00 97 LYS A CA 1
ATOM 780 C C . LYS A 1 97 ? -3.361 -8.608 8.578 1.00 98.00 97 LYS A C 1
ATOM 782 O O . LYS A 1 97 ? -2.737 -8.443 7.541 1.00 98.00 97 LYS A O 1
ATOM 787 N N . GLU A 1 98 ? -4.452 -7.920 8.885 1.00 98.56 98 GLU A N 1
ATOM 788 C CA . GLU A 1 98 ? -5.064 -6.909 8.031 1.00 98.56 98 GLU A CA 1
ATOM 789 C C . GLU A 1 98 ? -4.085 -5.759 7.769 1.00 98.56 98 GLU A C 1
ATOM 791 O O . GLU A 1 98 ? -3.853 -5.403 6.611 1.00 98.56 98 GLU A O 1
ATOM 796 N N . ALA A 1 99 ? -3.425 -5.260 8.825 1.00 98.62 99 ALA A N 1
ATOM 797 C CA . ALA A 1 99 ? -2.399 -4.225 8.721 1.00 98.62 99 ALA A CA 1
ATOM 798 C C . ALA A 1 99 ? -1.218 -4.676 7.835 1.00 98.62 99 ALA A C 1
ATOM 800 O O . ALA A 1 99 ? -0.723 -3.956 6.970 1.00 98.62 99 ALA A O 1
ATOM 801 N N . GLN A 1 100 ? -0.767 -5.915 8.000 1.00 98.50 100 GLN A N 1
ATOM 802 C CA . GLN A 1 100 ? 0.327 -6.448 7.191 1.00 98.50 100 GLN A CA 1
ATOM 803 C C . GLN A 1 100 ? -0.081 -6.698 5.733 1.00 98.50 100 GLN A C 1
ATOM 805 O O . GLN A 1 100 ? 0.723 -6.485 4.823 1.00 98.50 100 GLN A O 1
ATOM 810 N N . VAL A 1 101 ? -1.324 -7.125 5.504 1.00 98.38 101 VAL A N 1
ATOM 811 C CA . VAL A 1 101 ? -1.883 -7.416 4.180 1.00 98.38 101 VAL A CA 1
ATOM 812 C C . VAL A 1 101 ? -2.083 -6.134 3.376 1.00 98.38 101 VAL A C 1
ATOM 814 O O . VAL A 1 101 ? -1.587 -6.076 2.251 1.00 98.38 101 VAL A O 1
ATOM 817 N N . TYR A 1 102 ? -2.724 -5.088 3.924 1.00 98.38 102 TYR A N 1
ATOM 818 C CA . TYR A 1 102 ? -2.865 -3.826 3.176 1.00 98.38 102 TYR A CA 1
ATOM 819 C C . TYR A 1 102 ? -1.486 -3.259 2.835 1.00 98.38 102 TYR A C 1
ATOM 821 O O . TYR A 1 102 ? -1.281 -2.782 1.722 1.00 98.38 102 TYR A O 1
ATOM 829 N N . LYS A 1 103 ? -0.519 -3.357 3.763 1.00 98.50 103 LYS A N 1
ATOM 830 C CA . LYS A 1 103 ? 0.816 -2.808 3.540 1.00 98.50 103 LYS A CA 1
ATOM 831 C C . LYS A 1 103 ? 1.586 -3.578 2.476 1.00 98.50 103 LYS A C 1
ATOM 833 O O . LYS A 1 103 ? 2.310 -2.973 1.691 1.00 98.50 103 LYS A O 1
ATOM 838 N N . ALA A 1 104 ? 1.436 -4.901 2.426 1.00 98.25 104 ALA A N 1
ATOM 839 C CA . ALA A 1 104 ? 1.982 -5.701 1.336 1.00 98.25 104 ALA A CA 1
ATOM 840 C C . ALA A 1 104 ? 1.327 -5.331 -0.003 1.00 98.25 104 ALA A C 1
ATOM 842 O O . ALA A 1 104 ? 2.023 -5.153 -1.000 1.00 98.25 104 ALA A O 1
ATOM 843 N N . LEU A 1 105 ? 0.007 -5.151 -0.021 1.00 98.25 105 LEU A N 1
ATOM 844 C CA . LEU A 1 105 ? -0.704 -4.735 -1.222 1.00 98.25 105 LEU A CA 1
ATOM 845 C C . LEU A 1 105 ? -0.261 -3.341 -1.706 1.00 98.25 105 LEU A C 1
ATOM 847 O O . LEU A 1 105 ? 0.027 -3.221 -2.891 1.00 98.25 105 LEU A O 1
ATOM 851 N N . ASP A 1 106 ? -0.112 -2.346 -0.819 1.00 98.25 106 ASP A N 1
ATOM 852 C CA . ASP A 1 106 ? 0.387 -0.983 -1.127 1.00 98.25 106 ASP A CA 1
ATOM 853 C C . ASP A 1 106 ? 1.724 -1.083 -1.879 1.00 98.25 106 ASP A C 1
ATOM 855 O O . ASP A 1 106 ? 1.888 -0.591 -2.998 1.00 98.25 106 ASP A O 1
ATOM 859 N N . LYS A 1 107 ? 2.668 -1.849 -1.321 1.00 97.62 107 LYS A N 1
ATOM 860 C CA . LYS A 1 107 ? 3.993 -2.005 -1.930 1.00 97.62 107 LYS A CA 1
ATOM 861 C C . LYS A 1 107 ? 3.950 -2.762 -3.254 1.00 97.62 107 LYS A C 1
ATOM 863 O O . LYS A 1 107 ? 4.696 -2.409 -4.162 1.00 97.62 107 LYS A O 1
ATOM 868 N N . LEU A 1 108 ? 3.120 -3.797 -3.374 1.00 97.38 108 LEU A N 1
ATOM 869 C CA . LEU A 1 108 ? 2.976 -4.553 -4.622 1.00 97.38 108 LEU A CA 1
ATOM 870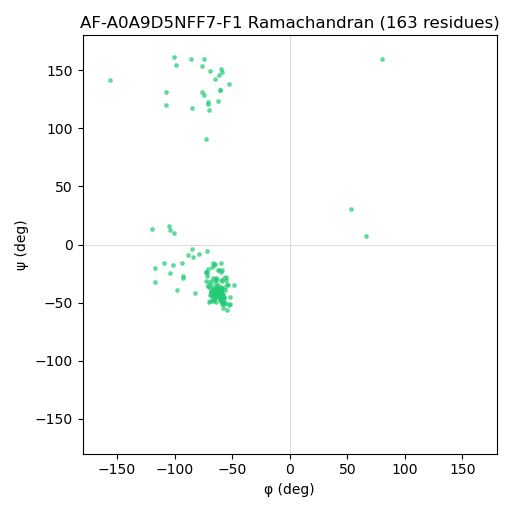 C C . LEU A 1 108 ? 2.348 -3.720 -5.730 1.00 97.38 108 LEU A C 1
ATOM 872 O O . LEU A 1 108 ? 2.811 -3.792 -6.864 1.00 97.38 108 LEU A O 1
ATOM 876 N N . GLU A 1 109 ? 1.321 -2.944 -5.401 1.00 97.62 109 GLU A N 1
ATOM 877 C CA . GLU A 1 109 ? 0.652 -2.043 -6.328 1.00 97.62 109 GLU A CA 1
ATOM 878 C C . GLU A 1 109 ? 1.683 -1.092 -6.954 1.00 97.62 109 GLU A C 1
ATOM 880 O O . GLU A 1 109 ? 1.808 -1.064 -8.181 1.00 97.62 109 GLU A O 1
ATOM 885 N N . ALA A 1 110 ? 2.514 -0.446 -6.127 1.00 95.62 110 ALA A N 1
ATOM 886 C CA . ALA A 1 110 ? 3.535 0.487 -6.598 1.00 95.62 110 ALA A CA 1
ATOM 887 C C . ALA A 1 110 ? 4.572 -0.184 -7.520 1.00 95.62 110 ALA A C 1
ATOM 889 O O . ALA A 1 110 ? 4.987 0.390 -8.530 1.00 95.62 110 ALA A O 1
ATOM 890 N N . LEU A 1 111 ? 4.984 -1.422 -7.211 1.00 97.06 111 LEU A N 1
ATOM 891 C CA . LEU A 1 111 ? 5.888 -2.203 -8.068 1.00 97.06 111 LEU A CA 1
ATOM 892 C C . LEU A 1 111 ? 5.233 -2.558 -9.415 1.00 97.06 111 LEU A C 1
ATOM 894 O O . LEU A 1 111 ? 5.864 -2.445 -10.466 1.00 97.06 111 LEU A O 1
ATOM 898 N N . ILE A 1 112 ? 3.958 -2.957 -9.402 1.00 97.19 112 ILE A N 1
ATOM 899 C CA . ILE A 1 112 ? 3.194 -3.281 -10.614 1.00 97.19 112 ILE A CA 1
ATOM 900 C C . ILE A 1 112 ? 3.046 -2.028 -11.487 1.00 97.19 112 ILE A C 1
ATOM 902 O O . ILE A 1 112 ? 3.396 -2.082 -12.663 1.00 97.19 112 ILE A O 1
ATOM 906 N N . THR A 1 113 ? 2.620 -0.891 -10.925 1.00 95.31 113 THR A N 1
ATOM 907 C CA . THR A 1 113 ? 2.478 0.380 -11.667 1.00 95.31 113 THR A CA 1
ATOM 908 C C . THR A 1 113 ? 3.808 0.824 -12.265 1.00 95.31 113 THR A C 1
ATOM 910 O O . THR A 1 113 ? 3.879 1.253 -13.420 1.00 95.31 113 THR A O 1
ATOM 913 N N . HIS A 1 114 ? 4.903 0.661 -11.522 1.00 95.12 114 HIS A N 1
ATOM 914 C CA . HIS A 1 114 ? 6.227 0.981 -12.034 1.00 95.12 114 HIS A CA 1
ATOM 915 C C . HIS A 1 114 ? 6.627 0.090 -13.222 1.00 95.12 114 HIS A C 1
ATOM 917 O O . HIS A 1 114 ? 7.140 0.597 -14.222 1.00 95.12 114 HIS A O 1
ATOM 923 N N . ASN A 1 115 ? 6.324 -1.210 -13.180 1.00 96.50 115 ASN A N 1
ATOM 924 C CA . ASN A 1 115 ? 6.531 -2.117 -14.313 1.00 96.50 115 ASN A CA 1
ATOM 925 C C . ASN A 1 115 ? 5.677 -1.781 -15.549 1.00 96.50 115 ASN A C 1
ATOM 927 O O . ASN A 1 115 ? 6.112 -2.018 -16.683 1.00 96.50 115 ASN A O 1
ATOM 931 N N . GLU A 1 116 ? 4.495 -1.191 -15.364 1.00 95.62 116 GLU A N 1
ATOM 932 C CA . GLU A 1 116 ? 3.640 -0.711 -16.461 1.00 95.62 116 GLU A CA 1
ATOM 933 C C . GLU A 1 116 ? 4.194 0.552 -17.133 1.00 95.62 116 GLU A C 1
ATOM 935 O O . GLU A 1 116 ? 3.903 0.812 -18.306 1.00 95.62 116 GLU A O 1
ATOM 940 N N . SER A 1 117 ? 5.027 1.325 -16.430 1.00 94.31 117 SER A N 1
ATOM 941 C CA . SER A 1 117 ? 5.650 2.522 -16.993 1.00 94.31 117 SER A CA 1
ATOM 942 C C . SER A 1 117 ? 6.691 2.179 -18.078 1.00 94.31 117 SER A C 1
ATOM 944 O O . SER A 1 117 ? 7.322 1.113 -18.048 1.00 94.31 117 SER A O 1
ATOM 946 N N . PRO A 1 118 ? 6.897 3.046 -19.089 1.00 94.88 118 PRO A N 1
ATOM 947 C CA . PRO A 1 118 ? 7.961 2.839 -20.067 1.00 94.88 118 PRO A CA 1
ATOM 948 C C . PRO A 1 118 ? 9.327 2.821 -19.381 1.00 94.88 118 PRO A C 1
ATOM 950 O O . PRO A 1 118 ? 9.643 3.743 -18.640 1.00 94.88 118 PRO A O 1
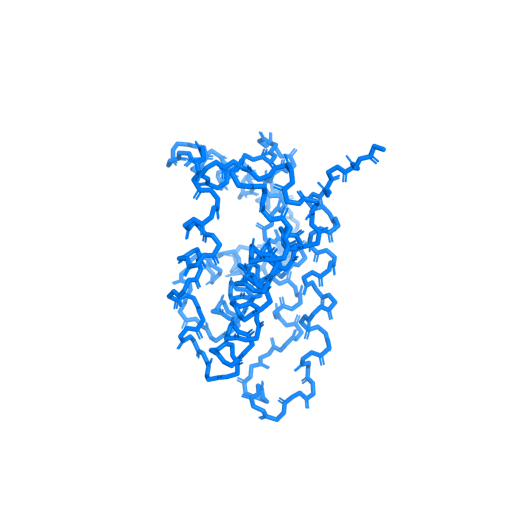ATOM 953 N N . ILE A 1 119 ? 10.191 1.849 -19.689 1.00 95.44 119 ILE A N 1
ATOM 954 C CA . ILE A 1 119 ? 11.500 1.748 -19.018 1.00 95.44 119 ILE A CA 1
ATOM 955 C C . ILE A 1 119 ? 12.377 3.002 -19.191 1.00 95.44 119 ILE A C 1
ATOM 957 O O . ILE A 1 119 ? 13.260 3.279 -18.388 1.00 95.44 119 ILE A O 1
ATOM 961 N N . SER A 1 120 ? 12.119 3.801 -20.231 1.00 94.31 120 SER A N 1
ATOM 962 C CA . SER A 1 120 ? 12.793 5.079 -20.467 1.00 94.31 120 SER A CA 1
ATOM 963 C C . SER A 1 120 ? 12.515 6.135 -19.393 1.00 94.31 120 SER A C 1
ATOM 965 O O . SER A 1 120 ? 13.213 7.144 -19.361 1.00 94.31 120 SER A O 1
ATOM 967 N N . THR A 1 121 ? 11.476 5.960 -18.567 1.00 92.75 121 THR A N 1
ATOM 968 C CA . THR A 1 121 ? 11.185 6.853 -17.434 1.00 92.75 121 THR A CA 1
ATOM 969 C C . THR A 1 121 ? 11.894 6.425 -16.155 1.00 92.75 121 THR A C 1
ATOM 971 O O . THR A 1 121 ? 11.874 7.189 -15.198 1.00 92.75 121 THR A O 1
ATOM 974 N N . TRP A 1 122 ? 12.517 5.241 -16.132 1.00 94.12 122 TRP A N 1
ATOM 975 C CA . TRP A 1 122 ? 13.157 4.705 -14.937 1.00 94.12 122 TRP A CA 1
ATOM 976 C C . TRP A 1 122 ? 14.478 5.421 -14.653 1.00 94.12 122 TRP A C 1
ATOM 978 O O . TRP A 1 122 ? 15.370 5.508 -15.505 1.00 94.12 122 TRP A O 1
ATOM 988 N N . LEU A 1 123 ? 14.634 5.883 -13.420 1.00 93.94 123 LEU A N 1
ATOM 989 C CA . LEU A 1 123 ? 15.864 6.431 -12.876 1.00 93.94 123 LEU A CA 1
ATOM 990 C C . LEU A 1 123 ? 16.861 5.305 -12.553 1.00 93.94 123 LEU A C 1
ATOM 992 O O . LEU A 1 123 ? 16.462 4.189 -12.219 1.00 93.94 123 LEU A O 1
ATOM 996 N N . PRO A 1 124 ? 18.180 5.580 -12.558 1.00 95.00 124 PRO A N 1
ATOM 997 C CA . PRO A 1 124 ? 19.192 4.570 -12.245 1.00 95.00 124 PRO A CA 1
ATOM 998 C C . PRO A 1 124 ? 18.997 3.852 -10.901 1.00 95.00 124 PRO A C 1
ATOM 1000 O O . PRO A 1 124 ? 19.300 2.666 -10.804 1.00 95.00 124 PRO A O 1
ATOM 1003 N N . LEU A 1 125 ? 18.480 4.545 -9.881 1.00 94.38 125 LEU A N 1
ATOM 1004 C CA . LEU A 1 125 ? 18.216 3.953 -8.565 1.00 94.38 125 LEU A CA 1
ATOM 1005 C C . LEU A 1 125 ? 17.015 2.994 -8.573 1.00 94.38 125 LEU A C 1
ATOM 1007 O O . LEU A 1 125 ? 16.963 2.065 -7.771 1.00 94.38 125 LEU A O 1
ATOM 1011 N N . GLU A 1 126 ? 16.055 3.195 -9.480 1.00 94.88 126 GLU A N 1
ATOM 1012 C CA . GLU A 1 126 ? 14.784 2.464 -9.473 1.00 94.88 126 GLU A CA 1
ATOM 1013 C C . GLU A 1 126 ? 14.953 1.009 -9.911 1.00 94.88 126 GLU A C 1
ATOM 1015 O O . GLU A 1 126 ? 14.207 0.147 -9.463 1.00 94.88 126 GLU A O 1
ATOM 1020 N N . TYR A 1 127 ? 16.004 0.702 -10.676 1.00 95.31 127 TYR A N 1
ATOM 1021 C CA . TYR A 1 127 ? 16.372 -0.675 -11.017 1.00 95.31 127 TYR A CA 1
ATOM 1022 C C . TYR A 1 127 ? 16.669 -1.529 -9.776 1.00 95.31 127 TYR A C 1
ATOM 1024 O O . TYR A 1 127 ? 16.325 -2.708 -9.751 1.00 95.31 127 TYR A O 1
ATOM 1032 N N . ASP A 1 128 ? 17.303 -0.946 -8.754 1.00 95.12 128 ASP A N 1
ATOM 1033 C CA . ASP A 1 128 ? 17.551 -1.637 -7.485 1.00 95.12 128 ASP A CA 1
ATOM 1034 C C . ASP A 1 128 ? 16.318 -1.584 -6.576 1.00 95.12 128 ASP A C 1
ATOM 1036 O O . ASP A 1 128 ? 15.929 -2.604 -6.001 1.00 95.12 128 ASP A O 1
ATOM 1040 N N . LEU A 1 129 ? 15.642 -0.428 -6.502 1.00 95.00 129 LEU A N 1
ATOM 1041 C CA . LEU A 1 129 ? 14.425 -0.295 -5.695 1.00 95.00 129 LEU A CA 1
ATOM 1042 C C . LEU A 1 129 ? 13.327 -1.264 -6.132 1.00 95.00 129 LEU A C 1
ATOM 1044 O O . LEU A 1 129 ? 12.688 -1.856 -5.269 1.00 95.00 129 LEU A O 1
ATOM 1048 N N . GLN A 1 130 ? 13.139 -1.512 -7.430 1.00 95.88 130 GLN A N 1
ATOM 1049 C CA . GLN A 1 130 ? 12.161 -2.498 -7.901 1.00 95.88 130 GLN A CA 1
ATOM 1050 C C . GLN A 1 130 ? 12.401 -3.902 -7.331 1.00 95.88 130 GLN A C 1
ATOM 1052 O O . GLN A 1 130 ? 11.456 -4.656 -7.107 1.00 95.88 130 GLN A O 1
ATOM 1057 N N . MET A 1 131 ? 13.653 -4.247 -7.021 1.00 96.44 131 MET A N 1
ATOM 1058 C CA . MET A 1 131 ? 14.020 -5.559 -6.484 1.00 96.44 131 MET A CA 1
ATOM 1059 C C . MET A 1 131 ? 14.067 -5.603 -4.949 1.00 96.44 131 MET A C 1
ATOM 1061 O O . MET A 1 131 ? 14.071 -6.688 -4.360 1.00 96.44 131 MET A O 1
ATOM 1065 N N . THR A 1 132 ? 14.095 -4.450 -4.275 1.00 95.44 132 THR A N 1
ATOM 1066 C CA . THR A 1 132 ? 14.298 -4.363 -2.817 1.00 95.44 132 THR A CA 1
ATOM 1067 C C . THR A 1 132 ? 13.111 -3.762 -2.065 1.00 95.44 132 THR A C 1
ATOM 1069 O O . THR A 1 132 ? 12.813 -4.194 -0.948 1.00 95.44 132 THR A O 1
ATOM 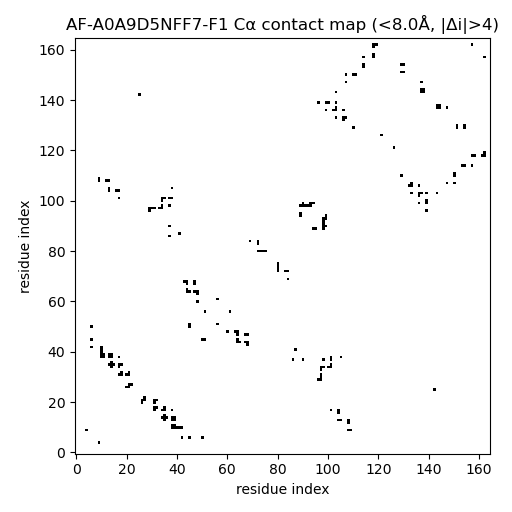1072 N N . TYR A 1 133 ? 12.380 -2.831 -2.677 1.00 95.38 133 TYR A N 1
ATOM 1073 C CA . TYR A 1 133 ? 11.265 -2.117 -2.063 1.00 95.38 133 TYR A CA 1
ATOM 1074 C C . TYR A 1 133 ? 10.150 -3.072 -1.628 1.00 95.38 133 TYR A C 1
ATOM 1076 O O . TYR A 1 133 ? 9.771 -3.988 -2.360 1.00 95.38 133 TYR A O 1
ATOM 1084 N N . GLY A 1 134 ? 9.660 -2.901 -0.398 1.00 93.69 134 GLY A N 1
ATOM 1085 C CA . GLY A 1 134 ? 8.568 -3.699 0.168 1.00 93.69 134 GLY A CA 1
ATOM 1086 C C . GLY A 1 134 ? 8.870 -5.185 0.396 1.00 93.69 134 GLY A C 1
ATOM 1087 O O . GLY A 1 134 ? 7.959 -5.942 0.721 1.00 93.69 134 GLY A O 1
ATOM 1088 N N . LYS A 1 135 ? 10.119 -5.645 0.224 1.00 94.88 135 LYS A N 1
ATOM 1089 C CA . LYS A 1 135 ? 10.458 -7.079 0.295 1.00 94.88 135 LYS A CA 1
ATOM 1090 C C . LYS A 1 135 ? 10.142 -7.704 1.654 1.00 94.88 135 LYS A C 1
ATOM 1092 O O . LYS A 1 135 ? 9.670 -8.835 1.707 1.00 94.88 135 LYS A O 1
ATOM 1097 N N . ASP A 1 136 ? 10.370 -6.970 2.739 1.00 95.31 136 ASP A N 1
ATOM 1098 C CA . ASP A 1 136 ? 10.042 -7.444 4.085 1.00 95.31 136 ASP A CA 1
ATOM 1099 C C . ASP A 1 136 ? 8.530 -7.498 4.330 1.00 95.31 136 ASP A C 1
ATOM 1101 O O . ASP A 1 136 ? 8.069 -8.413 5.007 1.00 95.31 136 ASP A O 1
ATOM 1105 N N . ASN A 1 137 ? 7.748 -6.603 3.715 1.00 97.19 137 ASN A N 1
ATOM 1106 C CA . ASN A 1 137 ? 6.287 -6.612 3.829 1.00 97.19 137 ASN A CA 1
ATOM 1107 C C . ASN A 1 137 ? 5.668 -7.880 3.224 1.00 97.19 137 ASN A C 1
ATOM 1109 O O . ASN A 1 137 ? 4.668 -8.362 3.737 1.00 97.19 137 ASN A O 1
ATOM 1113 N N . MET A 1 138 ? 6.284 -8.469 2.192 1.00 97.12 138 MET A N 1
ATOM 1114 C CA . MET A 1 138 ? 5.780 -9.700 1.558 1.00 97.12 138 MET A CA 1
ATOM 1115 C C . MET A 1 138 ? 5.869 -10.932 2.462 1.00 97.12 138 MET A C 1
ATOM 1117 O O . MET A 1 138 ? 5.171 -11.913 2.227 1.00 97.12 138 MET A O 1
ATOM 1121 N N . LYS A 1 139 ? 6.702 -10.888 3.509 1.00 95.44 139 LYS A N 1
ATOM 1122 C CA . LYS A 1 139 ? 6.893 -12.004 4.450 1.00 95.44 139 LYS A CA 1
ATOM 1123 C C . LYS A 1 139 ? 5.692 -12.226 5.370 1.00 95.44 139 LYS A C 1
ATOM 1125 O O . LYS A 1 139 ? 5.696 -13.185 6.138 1.00 95.44 139 LYS A O 1
ATOM 1130 N N . CYS A 1 140 ? 4.682 -11.355 5.320 1.00 94.25 140 CYS A N 1
ATOM 1131 C CA . CYS A 1 140 ? 3.463 -11.506 6.107 1.00 94.25 140 CYS A CA 1
ATOM 1132 C C . CYS A 1 140 ? 2.664 -12.760 5.728 1.00 94.25 140 CYS A C 1
ATOM 1134 O O . CYS A 1 140 ? 1.983 -13.328 6.580 1.00 94.25 140 CYS A O 1
ATOM 1136 N N . HIS A 1 141 ? 2.760 -13.217 4.473 1.00 95.06 141 HIS A N 1
ATOM 1137 C CA . HIS A 1 141 ? 2.065 -14.415 4.019 1.00 95.06 141 HIS A CA 1
ATOM 1138 C C . HIS A 1 141 ? 2.747 -15.060 2.796 1.00 95.06 141 HIS A C 1
ATOM 1140 O O . HIS A 1 141 ? 3.120 -14.337 1.868 1.00 95.06 141 HIS A O 1
ATOM 1146 N N . PRO A 1 142 ? 2.815 -16.406 2.695 1.00 94.56 142 PRO A N 1
ATOM 1147 C CA . PRO A 1 142 ? 3.353 -17.094 1.513 1.00 94.56 142 PRO A CA 1
ATOM 1148 C C . PRO A 1 142 ? 2.676 -16.708 0.190 1.00 94.56 142 PRO A C 1
ATOM 1150 O O . PRO A 1 142 ? 3.302 -16.768 -0.867 1.00 94.56 142 PRO A O 1
ATOM 1153 N N . TYR A 1 143 ? 1.403 -16.299 0.238 1.00 95.06 143 TYR A N 1
ATOM 1154 C CA . TYR A 1 143 ? 0.682 -15.768 -0.925 1.00 95.06 143 TYR A CA 1
ATOM 1155 C C . TYR A 1 143 ? 1.399 -14.544 -1.519 1.00 95.06 143 TYR A C 1
ATOM 1157 O O . TYR A 1 143 ? 1.675 -14.502 -2.719 1.00 95.06 143 TYR A O 1
ATOM 1165 N N . PHE A 1 144 ? 1.774 -13.578 -0.675 1.00 97.00 144 PHE A N 1
ATOM 1166 C CA . PHE A 1 144 ? 2.450 -12.356 -1.114 1.00 97.00 144 PHE A CA 1
ATOM 1167 C C . PHE A 1 144 ? 3.896 -12.610 -1.533 1.00 97.00 144 PHE A C 1
ATOM 1169 O O . PHE A 1 144 ? 4.363 -11.975 -2.474 1.00 97.00 144 PHE A O 1
ATOM 1176 N N . GLU A 1 145 ? 4.589 -13.583 -0.934 1.00 96.94 145 GLU A N 1
ATOM 1177 C CA . GLU A 1 145 ? 5.908 -14.006 -1.424 1.00 96.94 145 GLU A CA 1
ATOM 1178 C C . GLU A 1 145 ? 5.836 -14.560 -2.857 1.00 96.94 145 GLU A C 1
ATOM 1180 O O . GLU A 1 145 ? 6.658 -14.195 -3.699 1.00 96.94 145 GLU A O 1
ATOM 1185 N N . LYS A 1 146 ? 4.835 -15.398 -3.166 1.00 96.56 146 LYS A N 1
ATOM 1186 C CA . LYS A 1 146 ? 4.615 -15.917 -4.529 1.00 96.56 146 LYS A CA 1
ATOM 1187 C C . LYS A 1 146 ? 4.246 -14.798 -5.503 1.00 96.56 146 LYS A C 1
ATOM 1189 O O . LYS A 1 146 ? 4.794 -14.739 -6.604 1.00 96.56 146 LYS A O 1
ATOM 1194 N N . LEU A 1 147 ? 3.341 -13.901 -5.104 1.00 96.12 147 LEU A N 1
ATOM 1195 C CA . LEU A 1 147 ? 2.937 -12.771 -5.940 1.00 96.12 147 LEU A CA 1
ATOM 1196 C C . LEU A 1 147 ? 4.127 -11.843 -6.218 1.00 96.12 147 LEU A C 1
ATOM 1198 O O . LEU A 1 147 ? 4.353 -11.453 -7.363 1.00 96.12 147 LEU A O 1
ATOM 1202 N N . ARG A 1 148 ? 4.961 -11.582 -5.207 1.00 97.56 148 ARG A N 1
ATOM 1203 C CA . ARG A 1 148 ? 6.205 -10.828 -5.365 1.00 97.56 148 ARG A CA 1
ATOM 1204 C C . ARG A 1 148 ? 7.167 -11.489 -6.346 1.00 97.56 148 ARG A C 1
ATOM 1206 O O . ARG A 1 148 ? 7.711 -10.794 -7.193 1.00 97.56 148 ARG A O 1
ATOM 1213 N N . GLN A 1 149 ? 7.346 -12.808 -6.285 1.00 97.94 149 GLN A N 1
ATOM 1214 C CA . GLN A 1 149 ? 8.200 -13.526 -7.241 1.00 97.94 149 GLN A CA 1
ATOM 1215 C C . GLN A 1 149 ? 7.716 -13.364 -8.689 1.00 97.94 149 GLN A C 1
ATOM 1217 O O . GLN A 1 149 ? 8.537 -13.247 -9.598 1.00 97.94 149 GLN A O 1
ATOM 1222 N N . ALA A 1 150 ? 6.399 -13.328 -8.914 1.00 98.06 150 ALA A N 1
ATOM 1223 C CA . ALA A 1 150 ? 5.842 -13.072 -10.240 1.00 98.06 150 ALA A CA 1
ATOM 1224 C C . ALA A 1 150 ? 6.127 -11.637 -10.719 1.00 98.06 150 ALA A C 1
ATOM 1226 O O . ALA A 1 150 ? 6.504 -11.446 -11.877 1.00 98.06 150 ALA A O 1
ATOM 1227 N N . VAL A 1 151 ? 6.004 -10.646 -9.829 1.00 98.19 151 VAL A N 1
ATOM 1228 C CA . VAL A 1 151 ? 6.355 -9.247 -10.123 1.00 98.19 151 VAL A CA 1
ATOM 1229 C C . VAL A 1 151 ? 7.855 -9.108 -10.404 1.00 98.19 151 VAL A C 1
ATOM 1231 O O . VAL A 1 151 ? 8.216 -8.528 -11.421 1.00 98.19 151 VAL A O 1
ATOM 1234 N N . ASP A 1 152 ? 8.725 -9.721 -9.596 1.00 98.31 152 ASP A N 1
ATOM 1235 C CA . ASP A 1 152 ? 10.182 -9.716 -9.800 1.00 98.31 152 ASP A CA 1
ATOM 1236 C C . ASP A 1 152 ? 10.569 -10.338 -11.152 1.00 98.31 152 ASP A C 1
ATOM 1238 O O . ASP A 1 152 ? 11.404 -9.801 -11.881 1.00 98.31 152 ASP A O 1
ATOM 1242 N N . ALA A 1 153 ? 9.943 -11.460 -11.525 1.00 98.50 153 ALA A N 1
ATOM 1243 C CA . ALA A 1 153 ? 10.174 -12.098 -12.818 1.00 98.50 153 ALA A CA 1
ATOM 1244 C C . ALA A 1 153 ? 9.761 -11.191 -13.990 1.00 98.50 153 ALA A C 1
ATOM 1246 O O . ALA A 1 153 ? 10.437 -11.163 -15.023 1.00 98.50 153 ALA A O 1
ATOM 1247 N N . TRP A 1 154 ? 8.673 -10.430 -13.836 1.00 98.31 154 TRP A N 1
ATOM 1248 C CA . TRP A 1 154 ? 8.275 -9.428 -14.820 1.00 98.31 154 TRP A CA 1
ATOM 1249 C C . TRP A 1 154 ? 9.276 -8.271 -14.892 1.00 98.31 154 TRP A C 1
ATOM 1251 O O . TRP A 1 154 ? 9.713 -7.942 -15.996 1.00 98.31 154 TRP A O 1
ATOM 126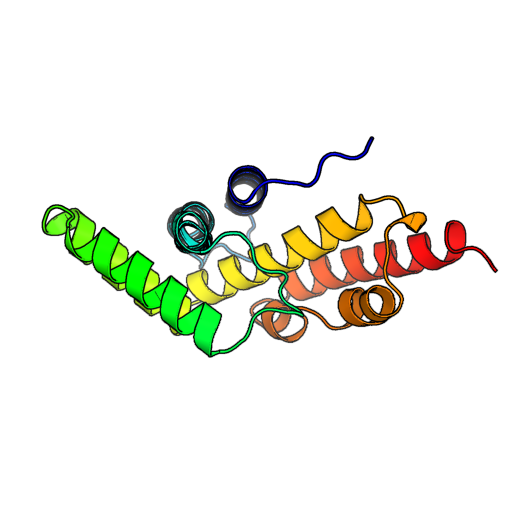1 N N . THR A 1 155 ? 9.700 -7.726 -13.749 1.00 98.06 155 THR A N 1
ATOM 1262 C CA . THR A 1 155 ? 10.720 -6.670 -13.661 1.00 98.06 155 THR A CA 1
ATOM 1263 C C . THR A 1 155 ? 11.993 -7.075 -14.405 1.00 98.06 155 THR A C 1
ATOM 1265 O O . THR A 1 155 ? 12.456 -6.349 -15.285 1.00 98.06 155 THR A O 1
ATOM 1268 N N . ILE A 1 156 ? 12.533 -8.264 -14.110 1.00 98.12 156 ILE A N 1
ATOM 1269 C CA . ILE A 1 156 ? 13.751 -8.786 -14.748 1.00 98.12 156 ILE A CA 1
ATOM 1270 C C . ILE A 1 156 ? 13.563 -8.871 -16.262 1.00 98.12 156 ILE A C 1
ATOM 1272 O O . ILE A 1 156 ? 14.366 -8.323 -17.016 1.00 98.12 156 ILE A O 1
ATOM 1276 N N . ARG A 1 157 ? 12.464 -9.491 -16.710 1.00 98.25 157 ARG A N 1
ATOM 1277 C CA . ARG A 1 157 ? 12.172 -9.636 -18.138 1.00 98.25 157 ARG A CA 1
ATOM 1278 C C . ARG A 1 157 ? 12.083 -8.279 -18.835 1.00 98.25 157 ARG A C 1
ATOM 1280 O O . ARG A 1 157 ? 12.640 -8.126 -19.914 1.00 98.25 157 ARG A O 1
ATOM 1287 N N . LYS A 1 158 ? 11.399 -7.302 -18.231 1.00 97.62 158 LYS A N 1
ATOM 1288 C CA . LYS A 1 158 ? 11.255 -5.949 -18.784 1.00 97.62 158 LYS A CA 1
ATOM 1289 C C . LYS A 1 158 ? 12.616 -5.272 -18.940 1.00 97.62 158 LYS A C 1
ATOM 1291 O O . LYS A 1 158 ? 12.900 -4.734 -20.008 1.00 97.62 158 LYS A O 1
ATOM 1296 N N . ILE A 1 159 ? 13.465 -5.346 -17.911 1.00 97.19 159 ILE A N 1
ATOM 1297 C CA . ILE A 1 159 ? 14.832 -4.810 -17.948 1.00 97.19 159 ILE A CA 1
ATOM 1298 C C . ILE A 1 159 ? 15.629 -5.449 -19.087 1.00 97.19 159 ILE A C 1
ATOM 1300 O O . ILE A 1 159 ? 16.229 -4.729 -19.878 1.00 97.19 159 ILE A O 1
ATOM 1304 N N . GLU A 1 160 ? 15.606 -6.776 -19.208 1.00 96.62 160 GLU A N 1
ATOM 1305 C CA . GLU A 1 160 ? 16.337 -7.499 -20.255 1.00 96.62 160 GLU A CA 1
ATOM 1306 C C . GLU A 1 160 ? 15.868 -7.146 -21.673 1.00 96.62 160 GLU A C 1
ATOM 1308 O O . GLU A 1 160 ? 16.677 -7.130 -22.598 1.00 96.62 160 GLU A O 1
ATOM 1313 N N . THR A 1 161 ? 14.572 -6.881 -21.865 1.00 96.69 161 THR A N 1
ATOM 1314 C CA . THR A 1 161 ? 14.007 -6.649 -23.203 1.00 96.69 161 THR A CA 1
ATOM 1315 C C . THR A 1 161 ? 13.952 -5.187 -23.625 1.00 96.69 161 THR A C 1
ATOM 1317 O O . THR A 1 161 ? 13.926 -4.913 -24.823 1.00 96.69 161 THR A O 1
ATOM 1320 N N . GLU A 1 162 ? 13.866 -4.255 -22.675 1.00 95.88 162 GLU A N 1
ATOM 1321 C CA . GLU A 1 162 ? 13.580 -2.847 -22.972 1.00 95.88 162 GLU A CA 1
ATOM 1322 C C . GLU A 1 162 ? 14.725 -1.897 -22.586 1.00 95.88 162 GLU A C 1
ATOM 1324 O O . GLU A 1 162 ? 14.764 -0.779 -23.106 1.00 95.88 162 GLU A O 1
ATOM 1329 N N . LYS A 1 163 ? 15.653 -2.291 -21.695 1.00 90.19 163 LYS A N 1
ATOM 1330 C CA . LYS A 1 163 ? 16.733 -1.398 -21.250 1.00 90.19 163 LYS A CA 1
ATOM 1331 C C . LYS A 1 163 ? 17.734 -1.186 -22.395 1.00 90.19 163 LYS A C 1
ATOM 1333 O O . LYS A 1 163 ? 18.293 -2.168 -22.881 1.00 90.19 163 LYS A O 1
ATOM 1338 N N . PRO A 1 164 ? 17.990 0.064 -22.820 1.00 79.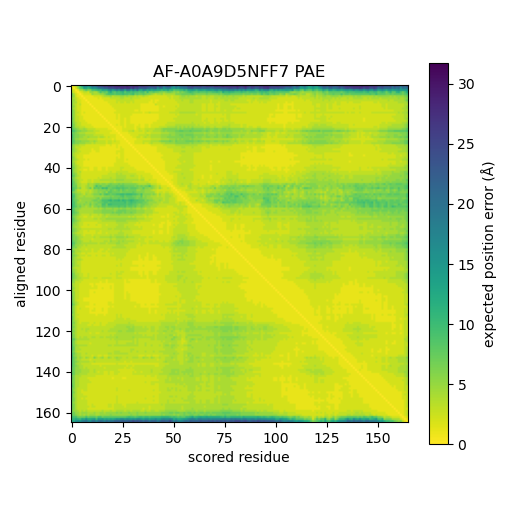06 164 PRO A N 1
ATOM 1339 C CA . PRO A 1 164 ? 19.028 0.343 -23.806 1.00 79.06 164 PRO A CA 1
ATOM 1340 C C . PRO A 1 164 ? 20.413 -0.074 -23.289 1.00 79.06 164 PRO A C 1
ATOM 1342 O O . PRO A 1 164 ? 20.671 0.039 -22.088 1.00 79.06 164 PRO A O 1
ATOM 1345 N N . GLU A 1 165 ? 21.280 -0.533 -24.196 1.00 72.81 165 GLU A N 1
ATOM 1346 C CA . GLU A 1 165 ? 22.701 -0.816 -23.919 1.00 72.81 165 GLU A CA 1
ATOM 1347 C C . GLU A 1 165 ? 23.475 0.418 -23.427 1.00 72.81 165 GLU A C 1
ATOM 1349 O O . GLU A 1 165 ? 23.223 1.536 -23.942 1.00 72.81 165 GLU A O 1
#